Protein AF-A0A4Y9ZXP8-F1 (afdb_monomer_lite)

Structure (mmCIF, N/CA/C/O backbone):
data_AF-A0A4Y9ZXP8-F1
#
_entry.id   AF-A0A4Y9ZXP8-F1
#
loop_
_atom_site.group_PDB
_atom_site.id
_atom_site.type_symbol
_atom_site.label_atom_id
_atom_site.label_alt_id
_atom_site.label_comp_id
_atom_site.label_asym_id
_atom_site.label_entity_id
_atom_site.label_seq_id
_atom_site.pdbx_PDB_ins_code
_atom_site.Cartn_x
_atom_site.Cartn_y
_atom_site.Cartn_z
_atom_site.occupancy
_atom_site.B_iso_or_equiv
_atom_site.auth_seq_id
_atom_site.auth_comp_id
_atom_site.auth_asym_id
_atom_site.auth_atom_id
_atom_site.pdbx_PDB_model_num
ATOM 1 N N . MET A 1 1 ? -0.314 -7.440 9.741 1.00 92.50 1 MET A N 1
ATOM 2 C CA . MET A 1 1 ? -0.500 -7.256 8.290 1.00 92.50 1 MET A CA 1
ATOM 3 C C . MET A 1 1 ? -1.505 -8.254 7.715 1.00 92.50 1 MET A C 1
ATOM 5 O O . MET A 1 1 ? -2.492 -7.821 7.135 1.00 92.50 1 MET A O 1
ATOM 9 N N . ASP A 1 2 ? -1.336 -9.551 7.987 1.00 90.88 2 ASP A N 1
ATOM 10 C CA . ASP A 1 2 ? -2.090 -10.675 7.389 1.00 90.88 2 ASP A CA 1
ATOM 11 C C . ASP A 1 2 ? -3.625 -10.606 7.449 1.00 90.88 2 ASP A C 1
ATOM 13 O O . ASP A 1 2 ? -4.301 -11.181 6.600 1.00 90.88 2 ASP A O 1
ATOM 17 N N . ARG A 1 3 ? -4.195 -9.885 8.426 1.00 91.94 3 ARG A N 1
ATOM 18 C CA . ARG A 1 3 ? -5.646 -9.631 8.495 1.00 91.94 3 ARG A CA 1
ATOM 19 C C . ARG A 1 3 ? -6.153 -8.787 7.321 1.00 91.94 3 ARG A C 1
ATOM 21 O O . ARG A 1 3 ? -7.280 -8.977 6.880 1.00 91.94 3 ARG A O 1
ATOM 28 N N . PHE A 1 4 ? -5.357 -7.819 6.876 1.00 94.62 4 PHE A N 1
ATOM 29 C CA . PHE A 1 4 ? -5.769 -6.805 5.902 1.00 94.62 4 PHE A CA 1
ATOM 30 C C . PHE A 1 4 ? -5.306 -7.149 4.491 1.00 94.62 4 PHE A C 1
ATOM 32 O O . PHE A 1 4 ? -6.027 -6.900 3.531 1.00 94.62 4 PHE A O 1
ATOM 39 N N . LEU A 1 5 ? -4.118 -7.742 4.379 1.00 93.62 5 LEU A N 1
ATOM 40 C CA . LEU A 1 5 ? -3.539 -8.218 3.132 1.00 93.62 5 LEU A CA 1
ATOM 41 C C . LEU A 1 5 ? -2.952 -9.602 3.385 1.00 93.62 5 LEU A C 1
ATOM 43 O O . LEU A 1 5 ? -2.028 -9.745 4.182 1.00 93.62 5 LEU A O 1
ATOM 47 N N . ALA A 1 6 ? -3.508 -10.619 2.729 1.00 92.88 6 ALA A N 1
ATOM 48 C CA . ALA A 1 6 ? -3.003 -11.980 2.849 1.00 92.88 6 ALA A CA 1
ATOM 49 C C . ALA A 1 6 ? -1.580 -12.081 2.256 1.00 92.88 6 ALA A C 1
ATOM 51 O O . ALA A 1 6 ? -1.291 -11.383 1.284 1.00 92.88 6 ALA A O 1
ATOM 52 N N . PRO A 1 7 ? -0.705 -12.979 2.742 1.00 91.81 7 PRO A N 1
ATOM 53 C CA . PRO A 1 7 ? 0.666 -13.115 2.228 1.00 91.81 7 PRO A CA 1
ATOM 54 C C . PRO A 1 7 ? 0.759 -13.360 0.711 1.00 91.81 7 PRO A C 1
ATOM 56 O O . PRO A 1 7 ? 1.720 -12.970 0.055 1.00 91.81 7 PRO A O 1
ATOM 59 N N . GLN A 1 8 ? -0.260 -13.998 0.138 1.00 92.12 8 GLN A N 1
ATOM 60 C CA . GLN A 1 8 ? -0.386 -14.281 -1.290 1.00 92.12 8 GLN A CA 1
ATOM 61 C C . GLN A 1 8 ? -1.082 -13.172 -2.095 1.00 92.12 8 GLN A C 1
ATOM 63 O O . GLN A 1 8 ? -1.263 -13.330 -3.305 1.00 92.12 8 GLN A O 1
ATOM 68 N N . SER A 1 9 ? -1.510 -12.082 -1.450 1.00 94.69 9 SER A N 1
ATOM 69 C CA . SER A 1 9 ? -2.152 -10.961 -2.133 1.00 94.69 9 SER A CA 1
ATOM 70 C C . SER A 1 9 ? -1.175 -10.303 -3.119 1.00 94.69 9 SER A C 1
ATOM 72 O O . SER A 1 9 ? 0.048 -10.392 -2.945 1.00 94.69 9 SER A O 1
ATOM 74 N N . PRO A 1 10 ? -1.679 -9.651 -4.180 1.00 95.62 10 PRO A N 1
ATOM 75 C CA . PRO A 1 10 ? -0.817 -8.961 -5.134 1.00 95.62 10 PRO A CA 1
ATOM 76 C C . PRO A 1 10 ? 0.046 -7.881 -4.465 1.00 95.62 10 PRO A C 1
ATOM 78 O O . PRO A 1 10 ? 1.208 -7.734 -4.830 1.00 95.62 10 PRO A O 1
ATOM 81 N N . GLU A 1 11 ? -0.471 -7.183 -3.453 1.00 97.88 11 GLU A N 1
ATOM 82 C CA . GLU A 1 11 ? 0.253 -6.176 -2.670 1.00 97.88 11 GLU A CA 1
ATOM 83 C C . GLU A 1 11 ? 1.413 -6.788 -1.881 1.00 97.88 11 GLU A C 1
ATOM 85 O O . GLU A 1 11 ? 2.537 -6.295 -1.960 1.00 97.88 11 GLU A O 1
ATOM 90 N N . ALA A 1 12 ? 1.162 -7.886 -1.159 1.00 96.00 12 ALA A N 1
ATOM 91 C CA . ALA A 1 12 ? 2.187 -8.575 -0.379 1.00 96.00 12 ALA A CA 1
ATOM 92 C C . ALA A 1 12 ? 3.296 -9.135 -1.279 1.00 96.00 12 ALA A C 1
ATOM 94 O O . ALA A 1 12 ? 4.480 -8.921 -1.022 1.00 96.00 12 ALA A O 1
ATOM 95 N N . ARG A 1 13 ? 2.923 -9.759 -2.402 1.00 96.00 13 ARG A N 1
ATOM 96 C CA . ARG A 1 13 ? 3.886 -10.263 -3.391 1.00 96.00 13 ARG A CA 1
ATOM 97 C C . ARG A 1 13 ? 4.699 -9.143 -4.031 1.00 96.00 13 ARG A C 1
ATOM 99 O O . ARG A 1 13 ? 5.902 -9.302 -4.217 1.00 96.00 13 ARG A O 1
ATOM 106 N N . ALA A 1 14 ? 4.064 -8.020 -4.362 1.00 95.44 14 ALA A N 1
ATOM 107 C CA . ALA A 1 14 ? 4.751 -6.857 -4.910 1.00 95.44 14 ALA A CA 1
ATOM 108 C C . ALA A 1 14 ? 5.734 -6.253 -3.899 1.00 95.44 14 ALA A C 1
ATOM 110 O O . ALA A 1 14 ? 6.859 -5.916 -4.265 1.00 95.44 14 ALA A O 1
ATOM 111 N N . HIS A 1 15 ? 5.338 -6.165 -2.628 1.00 96.38 15 HIS A N 1
ATOM 112 C CA . HIS A 1 15 ? 6.211 -5.709 -1.555 1.00 96.38 15 HIS A CA 1
ATOM 113 C C . HIS A 1 15 ? 7.435 -6.612 -1.381 1.00 96.38 15 HIS A C 1
ATOM 115 O O . HIS A 1 15 ? 8.557 -6.104 -1.370 1.00 96.38 15 HIS A O 1
ATOM 121 N N . SER A 1 16 ? 7.244 -7.934 -1.307 1.00 93.81 16 SER A N 1
ATOM 122 C CA . SER A 1 16 ? 8.353 -8.896 -1.255 1.00 93.81 16 SER A CA 1
ATOM 123 C C . SER A 1 16 ? 9.262 -8.759 -2.471 1.00 93.81 16 SER A C 1
ATOM 125 O O . SER A 1 16 ? 10.465 -8.599 -2.311 1.00 93.81 16 SER A O 1
ATOM 127 N N . HIS A 1 17 ? 8.693 -8.700 -3.678 1.00 92.25 17 HIS A N 1
ATOM 128 C CA . HIS A 1 17 ? 9.463 -8.565 -4.913 1.00 92.25 17 HIS A CA 1
ATOM 129 C C . HIS A 1 17 ? 10.355 -7.314 -4.922 1.00 92.25 17 HIS A C 1
ATOM 131 O O . HIS A 1 17 ? 11.546 -7.421 -5.204 1.00 92.25 17 HIS A O 1
ATOM 137 N N . VAL A 1 18 ? 9.803 -6.142 -4.587 1.00 92.12 18 VAL A N 1
ATOM 138 C CA . VAL A 1 18 ? 10.560 -4.875 -4.550 1.00 92.12 18 VAL A CA 1
ATOM 139 C C . VAL A 1 18 ? 11.580 -4.857 -3.408 1.00 92.12 18 VAL A C 1
ATOM 141 O O . VAL A 1 18 ? 12.656 -4.288 -3.563 1.00 92.12 18 VAL A O 1
ATOM 144 N N . THR A 1 19 ? 11.267 -5.469 -2.265 1.00 90.94 19 THR A N 1
ATOM 145 C CA . THR A 1 19 ? 12.165 -5.491 -1.099 1.00 90.94 19 THR A CA 1
ATOM 146 C C . THR A 1 19 ? 13.345 -6.437 -1.310 1.00 90.94 19 THR A C 1
ATOM 148 O O . THR A 1 19 ? 14.479 -6.078 -1.007 1.00 90.94 19 THR A O 1
ATOM 151 N N . GLU A 1 20 ? 13.095 -7.629 -1.852 1.00 89.88 20 GLU A N 1
ATOM 152 C CA . GLU A 1 20 ? 14.116 -8.653 -2.097 1.00 89.88 20 GLU A CA 1
ATOM 153 C C . GLU A 1 20 ? 15.004 -8.302 -3.295 1.00 89.88 20 GLU A C 1
ATOM 155 O O . GLU A 1 20 ? 16.216 -8.497 -3.246 1.00 89.88 20 GLU A O 1
ATOM 160 N N . ASN A 1 21 ? 14.425 -7.721 -4.350 1.00 86.38 21 ASN A N 1
ATOM 161 C CA . ASN A 1 21 ? 15.131 -7.382 -5.590 1.00 86.38 21 ASN A CA 1
ATOM 162 C C . ASN A 1 21 ? 15.417 -5.881 -5.679 1.00 86.38 21 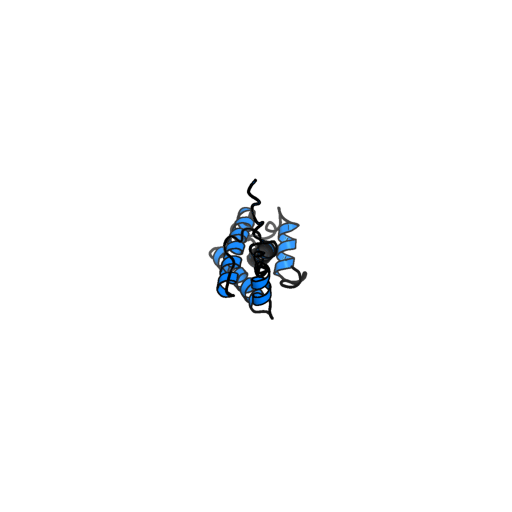ASN A C 1
ATOM 164 O O . ASN A 1 21 ? 15.373 -5.291 -6.753 1.00 86.38 21 ASN A O 1
ATOM 168 N N . PHE A 1 22 ? 15.700 -5.246 -4.543 1.00 77.31 22 PHE A N 1
ATOM 169 C CA . PHE A 1 22 ? 15.760 -3.791 -4.391 1.00 77.31 22 PHE A CA 1
ATOM 170 C C . PHE A 1 22 ? 16.544 -3.036 -5.478 1.00 77.31 22 PHE A C 1
ATOM 172 O O . PHE A 1 22 ? 16.161 -1.928 -5.847 1.00 77.31 22 PHE A O 1
ATOM 179 N N . TYR A 1 23 ? 17.625 -3.625 -5.995 1.00 77.94 23 TYR A N 1
ATOM 180 C CA . TYR A 1 23 ? 18.467 -3.009 -7.023 1.00 77.94 23 TYR A CA 1
ATOM 181 C C . TYR A 1 23 ? 18.026 -3.303 -8.462 1.00 77.94 23 TYR A C 1
ATOM 183 O O . TYR A 1 23 ? 18.288 -2.479 -9.338 1.00 77.94 23 TYR A O 1
ATOM 191 N N . ASP A 1 24 ? 17.363 -4.436 -8.704 1.00 82.06 24 ASP A N 1
ATOM 192 C CA . ASP A 1 24 ? 17.148 -4.967 -10.056 1.00 82.06 24 ASP A CA 1
ATOM 193 C C . ASP A 1 24 ? 15.678 -5.309 -10.370 1.00 82.06 24 ASP A C 1
ATOM 195 O O . ASP A 1 24 ? 15.376 -5.830 -11.442 1.00 82.06 24 ASP A O 1
ATOM 199 N N . TRP A 1 25 ? 14.741 -4.969 -9.476 1.00 81.69 25 TRP A N 1
ATOM 200 C CA . TRP A 1 25 ? 13.311 -5.280 -9.608 1.00 81.69 25 TRP A CA 1
ATOM 201 C C . TRP A 1 25 ? 12.656 -4.708 -10.876 1.00 81.69 25 TRP A C 1
ATOM 203 O O . TRP A 1 25 ? 11.575 -5.161 -11.257 1.00 81.69 25 TRP A O 1
ATOM 213 N N . ASP A 1 26 ? 13.265 -3.708 -11.516 1.00 81.19 26 ASP A N 1
ATOM 214 C CA . ASP A 1 26 ? 12.755 -3.040 -12.713 1.00 81.19 26 ASP A CA 1
ATOM 215 C C . ASP A 1 26 ? 13.663 -3.172 -13.947 1.00 81.19 26 ASP A C 1
ATOM 217 O O . ASP A 1 26 ? 13.366 -2.551 -14.966 1.00 81.19 26 ASP A O 1
ATOM 221 N N . VAL A 1 27 ? 14.745 -3.962 -13.885 1.00 76.31 27 VAL A N 1
ATOM 222 C CA . VAL A 1 27 ? 15.811 -3.976 -14.911 1.00 76.31 27 VAL A CA 1
ATOM 223 C C . VAL A 1 27 ? 15.454 -4.812 -16.145 1.00 76.31 27 VAL A C 1
ATOM 225 O O . VAL A 1 27 ? 15.912 -4.509 -17.245 1.00 76.31 27 VAL A O 1
ATOM 228 N N . GLU A 1 28 ? 14.613 -5.838 -16.002 1.00 74.12 28 GLU A N 1
ATOM 229 C CA . GLU A 1 28 ? 14.284 -6.754 -17.107 1.00 74.12 28 GLU A CA 1
ATOM 230 C C . GLU A 1 28 ? 13.344 -6.146 -18.160 1.00 74.12 28 GLU A C 1
ATOM 232 O O . GLU A 1 28 ? 13.321 -6.586 -19.311 1.00 74.12 28 GLU A O 1
ATOM 237 N N . ALA A 1 29 ? 12.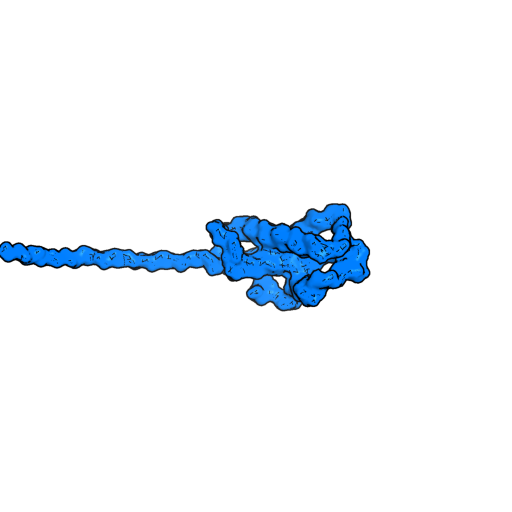559 -5.133 -17.788 1.00 76.75 29 ALA A N 1
ATOM 238 C CA . ALA A 1 29 ? 11.558 -4.523 -18.655 1.00 76.75 29 ALA A CA 1
ATOM 239 C C . ALA A 1 29 ? 11.973 -3.114 -19.093 1.00 76.75 29 ALA A C 1
ATOM 241 O O . ALA A 1 29 ? 12.555 -2.354 -18.329 1.00 76.75 29 ALA A O 1
ATOM 242 N N . ALA A 1 30 ? 11.586 -2.714 -20.309 1.00 80.00 30 ALA A N 1
ATOM 243 C CA . ALA A 1 30 ? 11.832 -1.356 -20.815 1.00 80.00 30 ALA A CA 1
ATOM 244 C C . ALA A 1 30 ? 11.134 -0.255 -19.988 1.00 80.00 30 ALA A C 1
ATOM 246 O O . ALA A 1 30 ? 11.525 0.909 -20.047 1.00 80.00 30 ALA A O 1
ATOM 247 N N . TYR A 1 31 ? 10.089 -0.619 -19.238 1.00 81.25 31 TYR A N 1
ATOM 248 C CA . TYR A 1 31 ? 9.363 0.265 -18.333 1.00 81.25 31 TYR A CA 1
ATOM 249 C C . TYR A 1 31 ? 9.057 -0.472 -17.026 1.00 81.25 31 TYR A C 1
ATOM 251 O O . TYR A 1 31 ? 8.703 -1.654 -17.083 1.00 81.25 31 TYR A O 1
ATOM 259 N N . PRO A 1 32 ? 9.102 0.211 -15.868 1.00 85.19 32 PRO A N 1
ATOM 260 C CA . PRO A 1 32 ? 8.730 -0.391 -14.595 1.00 85.19 32 PRO A CA 1
ATOM 261 C C . PRO A 1 32 ? 7.271 -0.852 -14.608 1.00 85.19 32 PRO A C 1
ATOM 263 O O . PRO A 1 32 ? 6.393 -0.174 -15.152 1.00 85.19 32 PRO A O 1
ATOM 266 N N . ASN A 1 33 ? 6.993 -1.991 -13.977 1.00 91.56 33 ASN A N 1
ATOM 267 C CA . ASN A 1 33 ? 5.629 -2.493 -13.871 1.00 91.56 33 ASN A CA 1
ATOM 268 C C . ASN A 1 33 ? 4.830 -1.664 -12.851 1.00 91.56 33 ASN A C 1
ATOM 270 O O . ASN A 1 33 ? 5.011 -1.780 -11.639 1.00 91.56 33 ASN A O 1
ATOM 274 N N . GLU A 1 34 ? 3.910 -0.848 -13.362 1.00 94.88 34 GLU A N 1
ATOM 275 C CA . GLU A 1 34 ? 3.060 0.056 -12.581 1.00 94.88 34 GLU A CA 1
ATOM 276 C C . GLU A 1 34 ? 2.235 -0.674 -11.505 1.00 94.88 34 GLU A C 1
ATOM 278 O O . GLU A 1 34 ? 2.045 -0.135 -10.415 1.00 94.88 34 GLU A O 1
ATOM 283 N N . ALA A 1 35 ? 1.799 -1.912 -11.763 1.00 95.19 35 ALA A N 1
ATOM 284 C CA . ALA A 1 35 ? 1.043 -2.706 -10.793 1.00 95.19 35 ALA A CA 1
ATOM 285 C C . ALA A 1 35 ? 1.914 -3.178 -9.618 1.00 95.19 35 ALA A C 1
ATOM 287 O O . ALA A 1 35 ? 1.436 -3.229 -8.486 1.00 95.19 35 ALA A O 1
ATOM 288 N N . ILE A 1 36 ? 3.199 -3.469 -9.863 1.00 94.88 36 ILE A N 1
ATOM 289 C CA . ILE A 1 36 ? 4.156 -3.818 -8.801 1.00 94.88 36 ILE A CA 1
ATOM 290 C C . ILE A 1 36 ? 4.403 -2.599 -7.908 1.00 94.88 36 ILE A C 1
ATOM 292 O O . ILE A 1 36 ? 4.346 -2.711 -6.685 1.00 94.88 36 ILE A O 1
ATOM 296 N N . ILE A 1 37 ? 4.615 -1.421 -8.504 1.00 96.06 37 ILE A N 1
ATOM 297 C CA . ILE A 1 37 ? 4.806 -0.181 -7.738 1.00 96.06 37 ILE A CA 1
ATOM 298 C C . ILE A 1 37 ? 3.566 0.111 -6.891 1.00 96.06 37 ILE A C 1
ATOM 300 O O . ILE A 1 37 ? 3.690 0.359 -5.693 1.00 96.06 37 ILE A O 1
ATOM 304 N N . ALA A 1 38 ? 2.377 0.054 -7.500 1.00 97.69 38 ALA A N 1
ATOM 305 C CA . ALA A 1 38 ? 1.121 0.313 -6.809 1.00 97.69 38 ALA A CA 1
ATOM 306 C C . ALA A 1 38 ? 0.907 -0.662 -5.645 1.00 97.69 38 ALA A C 1
ATOM 308 O O . ALA A 1 38 ? 0.684 -0.216 -4.524 1.00 97.69 38 ALA A O 1
ATOM 309 N N . GLY A 1 39 ? 1.052 -1.970 -5.882 1.00 97.44 39 GLY A N 1
ATOM 310 C CA . GLY A 1 39 ? 0.867 -2.988 -4.848 1.00 97.44 39 GLY A CA 1
ATOM 311 C C . GLY A 1 39 ? 1.857 -2.851 -3.690 1.00 97.44 39 GLY A C 1
ATOM 312 O O . GLY A 1 39 ? 1.455 -2.895 -2.528 1.00 97.44 39 GLY A O 1
ATOM 313 N N . CYS A 1 40 ? 3.138 -2.611 -3.991 1.00 97.19 40 CYS A N 1
ATOM 314 C CA . CYS A 1 40 ? 4.159 -2.376 -2.970 1.00 97.19 40 CYS A CA 1
ATOM 315 C C . CYS A 1 40 ? 3.845 -1.116 -2.145 1.00 97.19 40 CYS A C 1
ATOM 317 O O . CYS A 1 40 ? 3.911 -1.142 -0.916 1.00 97.19 40 CYS A O 1
ATOM 319 N N . ALA A 1 41 ? 3.425 -0.029 -2.797 1.00 97.94 41 ALA A N 1
ATOM 320 C CA . ALA A 1 41 ? 3.055 1.203 -2.112 1.00 97.94 41 ALA A CA 1
ATOM 321 C C . ALA A 1 41 ? 1.800 1.056 -1.238 1.00 97.94 41 ALA A C 1
ATOM 323 O O . ALA A 1 41 ? 1.776 1.584 -0.126 1.00 97.94 41 ALA A O 1
ATOM 324 N N . SER A 1 42 ? 0.774 0.330 -1.698 1.00 97.88 42 SER A N 1
ATOM 325 C CA . SER A 1 42 ? -0.421 0.028 -0.896 1.00 97.88 42 SER A CA 1
ATOM 326 C C . SER A 1 42 ? -0.062 -0.778 0.351 1.00 97.88 42 SER A C 1
ATOM 328 O O . SER A 1 42 ? -0.518 -0.447 1.448 1.00 97.88 42 SER A O 1
ATOM 330 N N . TYR A 1 43 ? 0.806 -1.786 0.199 1.00 98.25 43 TYR A N 1
ATOM 331 C CA . TYR A 1 43 ? 1.322 -2.571 1.317 1.00 98.25 43 TYR A CA 1
ATOM 332 C C . TYR A 1 43 ? 2.062 -1.682 2.324 1.00 98.25 43 TYR A C 1
ATOM 334 O O . TYR A 1 43 ? 1.723 -1.689 3.505 1.00 98.25 43 TYR A O 1
ATOM 342 N N . GLN A 1 44 ? 3.025 -0.871 1.868 1.00 97.50 44 GLN A N 1
ATOM 343 C CA . GLN A 1 44 ? 3.804 0.015 2.742 1.00 97.50 44 GLN A CA 1
ATOM 344 C C . GLN A 1 44 ? 2.932 1.060 3.443 1.00 97.50 44 GLN A C 1
ATOM 346 O O . GLN A 1 44 ? 3.170 1.379 4.604 1.00 97.50 44 GLN A O 1
ATOM 351 N N . ALA A 1 45 ? 1.905 1.586 2.772 1.00 97.50 45 ALA A N 1
ATOM 352 C CA . ALA A 1 45 ? 0.979 2.540 3.372 1.00 97.50 45 ALA A CA 1
ATOM 353 C C . ALA A 1 45 ? 0.184 1.923 4.529 1.00 97.50 45 ALA A C 1
ATOM 355 O O . ALA A 1 45 ? 0.065 2.534 5.594 1.00 97.50 45 ALA A O 1
ATOM 356 N N . LEU A 1 46 ? -0.342 0.712 4.324 1.00 97.31 46 LEU A N 1
ATOM 357 C CA . LEU A 1 46 ? -1.043 -0.042 5.361 1.00 97.31 46 LEU A CA 1
ATOM 358 C C . LEU A 1 46 ? -0.097 -0.427 6.495 1.00 97.31 46 LEU A C 1
ATOM 360 O O . LEU A 1 46 ? -0.431 -0.177 7.647 1.00 97.31 46 LEU A O 1
ATOM 364 N N . ASP A 1 47 ? 1.085 -0.958 6.193 1.00 97.00 47 ASP A N 1
ATOM 365 C CA . ASP A 1 47 ? 2.079 -1.327 7.202 1.00 97.00 47 ASP A CA 1
ATOM 366 C C . ASP A 1 47 ? 2.509 -0.119 8.052 1.00 97.00 47 ASP A C 1
ATOM 368 O O . ASP A 1 47 ? 2.471 -0.174 9.282 1.00 97.00 47 ASP A O 1
ATOM 372 N N . ARG A 1 48 ? 2.792 1.030 7.422 1.00 95.50 48 ARG A N 1
ATOM 373 C CA . ARG A 1 48 ? 3.102 2.290 8.121 1.00 95.50 48 ARG A CA 1
ATOM 374 C C . ARG A 1 48 ? 1.965 2.713 9.047 1.00 95.50 48 ARG A C 1
ATOM 376 O O . ARG A 1 48 ? 2.214 3.088 10.192 1.00 95.50 48 ARG A O 1
ATOM 383 N N . TYR A 1 49 ? 0.718 2.627 8.577 1.00 95.75 49 TYR A N 1
ATOM 384 C CA . TYR A 1 49 ? -0.441 2.928 9.411 1.00 95.75 49 TYR A CA 1
ATOM 385 C C . TYR A 1 49 ? -0.576 1.937 10.567 1.00 95.75 49 TYR A C 1
ATOM 387 O O . TYR A 1 49 ? -0.790 2.371 11.689 1.00 95.75 49 TYR A O 1
ATOM 395 N N . LEU A 1 50 ? -0.420 0.631 10.343 1.00 95.19 50 LEU A N 1
ATOM 396 C CA . LEU A 1 50 ? -0.525 -0.387 11.395 1.00 95.19 50 LEU A CA 1
ATOM 397 C C . LEU A 1 50 ? 0.514 -0.197 12.502 1.00 95.19 50 LEU A C 1
ATOM 399 O O . LEU A 1 50 ? 0.189 -0.372 13.673 1.00 95.19 50 LEU A O 1
ATOM 403 N N . ASN A 1 51 ? 1.726 0.219 12.138 1.00 94.19 51 ASN A N 1
ATOM 404 C CA . ASN A 1 51 ? 2.801 0.512 13.083 1.00 94.19 51 ASN A CA 1
ATOM 405 C C . ASN A 1 51 ? 2.654 1.877 13.784 1.00 94.19 51 ASN A C 1
ATOM 407 O O . ASN 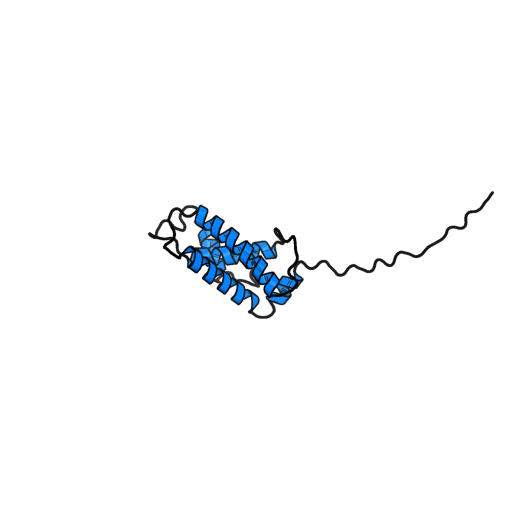A 1 51 ? 3.502 2.245 14.593 1.00 94.19 51 ASN A O 1
ATOM 411 N N . GLY A 1 52 ? 1.602 2.647 13.483 1.00 90.81 52 GLY A N 1
ATOM 412 C CA . GLY A 1 52 ? 1.361 3.953 14.101 1.00 90.81 52 GLY A CA 1
ATOM 413 C C . GLY A 1 52 ? 2.344 5.042 13.663 1.00 90.81 52 GLY A C 1
ATOM 414 O O . GLY A 1 52 ? 2.438 6.085 14.309 1.00 90.81 52 GLY A O 1
ATOM 415 N N . ALA A 1 53 ? 3.083 4.825 12.573 1.00 87.75 53 ALA A N 1
ATOM 416 C CA . ALA A 1 53 ? 4.093 5.765 12.115 1.00 87.75 53 ALA A CA 1
ATOM 417 C C . ALA A 1 53 ? 3.444 7.035 11.540 1.00 87.75 53 ALA A C 1
ATOM 419 O O . ALA A 1 53 ? 2.525 6.977 10.717 1.00 87.75 53 ALA A O 1
ATOM 420 N N . ASP A 1 54 ? 3.939 8.191 11.989 1.00 81.06 54 ASP A N 1
ATOM 421 C CA . ASP A 1 54 ? 3.581 9.534 11.505 1.00 81.06 54 ASP A CA 1
ATOM 422 C C . ASP A 1 54 ? 2.100 9.933 11.670 1.00 81.06 54 ASP A C 1
ATOM 424 O O . ASP A 1 54 ? 1.604 10.855 11.010 1.00 81.06 54 ASP A O 1
ATOM 428 N N . ILE A 1 55 ? 1.375 9.273 12.580 1.00 84.44 55 ILE A N 1
ATOM 429 C CA . ILE A 1 55 ? -0.024 9.601 12.877 1.00 84.44 55 ILE A CA 1
ATOM 430 C C . ILE A 1 55 ? -0.082 10.762 13.874 1.00 84.44 55 ILE A C 1
ATOM 432 O O . ILE A 1 55 ? -0.187 10.579 15.082 1.00 84.44 55 ILE A O 1
ATOM 436 N N . MET A 1 56 ? -0.045 11.987 13.349 1.00 78.50 56 MET A N 1
ATOM 437 C CA . MET A 1 56 ? -0.225 13.202 14.161 1.00 78.50 56 MET A CA 1
ATOM 438 C C . MET A 1 56 ? -1.703 13.513 14.430 1.00 78.50 56 MET A C 1
ATOM 440 O O . MET A 1 56 ? -2.051 14.075 15.464 1.00 78.50 56 MET A O 1
ATOM 444 N N . ILE A 1 57 ? -2.583 13.167 13.483 1.00 81.19 57 ILE A N 1
ATOM 445 C CA . ILE A 1 57 ? -4.030 13.375 13.589 1.00 81.19 57 ILE A CA 1
ATOM 446 C C . ILE A 1 57 ? -4.727 12.060 13.284 1.00 81.19 57 ILE A C 1
ATOM 448 O O . ILE A 1 57 ? -4.597 11.495 12.197 1.00 81.19 57 ILE A O 1
ATOM 452 N N . MET A 1 58 ? -5.503 11.610 14.259 1.00 87.31 58 MET A N 1
ATOM 453 C CA . MET A 1 58 ? -6.248 10.368 14.192 1.00 87.31 58 MET A CA 1
ATOM 454 C C . MET A 1 58 ? -7.445 10.487 13.245 1.00 87.31 58 MET A C 1
ATOM 456 O O . MET A 1 58 ? -8.300 11.355 13.461 1.00 87.31 58 MET A O 1
ATOM 460 N N . PRO A 1 59 ? -7.563 9.620 12.221 1.00 92.44 59 PRO A N 1
ATOM 461 C CA . PRO A 1 59 ? -8.749 9.608 11.384 1.00 92.44 59 PRO A CA 1
ATOM 462 C C . PRO A 1 59 ? -9.973 9.213 12.222 1.00 92.44 59 PRO A C 1
ATOM 464 O O . PRO A 1 59 ? -9.945 8.237 12.964 1.00 92.44 59 PRO A O 1
ATOM 467 N N . GLN A 1 60 ? -11.057 9.981 12.096 1.00 91.12 60 GLN A N 1
ATOM 468 C CA . GLN A 1 60 ? -12.319 9.743 12.819 1.00 91.12 60 GLN A CA 1
ATOM 469 C C . GLN A 1 60 ? -13.393 9.084 11.942 1.00 91.12 60 GLN A C 1
ATOM 471 O O . GLN A 1 60 ? -14.474 8.746 12.415 1.00 91.12 60 GLN A O 1
ATOM 476 N N . SER A 1 61 ? -13.114 8.914 10.650 1.00 95.38 61 SER A N 1
ATOM 477 C CA . SER A 1 61 ? -14.044 8.356 9.670 1.00 95.38 61 SER A CA 1
ATOM 478 C C . SER A 1 61 ? -13.301 7.524 8.632 1.00 95.38 61 SER A C 1
ATOM 480 O O . SER A 1 61 ? -12.107 7.730 8.406 1.00 95.38 61 SER A O 1
ATOM 482 N N . ARG A 1 62 ? -14.020 6.633 7.937 1.00 95.88 62 ARG A N 1
ATOM 483 C CA . ARG A 1 62 ? -13.472 5.837 6.825 1.00 95.88 62 ARG A CA 1
ATOM 484 C C . ARG A 1 62 ? -12.819 6.721 5.762 1.00 95.88 62 ARG A C 1
ATOM 486 O O . ARG A 1 62 ? -11.724 6.416 5.309 1.00 95.88 62 ARG A O 1
ATOM 493 N N . LYS A 1 63 ? -13.451 7.844 5.404 1.00 96.31 63 LYS A N 1
ATOM 494 C CA . LYS A 1 63 ? -12.898 8.812 4.439 1.00 96.31 63 LYS A CA 1
ATOM 495 C C . LYS A 1 63 ? -11.611 9.466 4.953 1.00 96.31 63 LYS A C 1
ATOM 497 O O . LYS A 1 63 ? -10.675 9.664 4.186 1.00 96.31 63 LYS A O 1
ATOM 502 N N . GLY A 1 64 ? -11.552 9.790 6.246 1.00 95.19 64 GLY A N 1
ATOM 503 C CA . GLY A 1 64 ? -10.333 10.304 6.872 1.00 95.19 64 GLY A CA 1
ATOM 504 C C . GLY A 1 64 ? -9.203 9.275 6.853 1.00 95.19 64 GLY A C 1
ATOM 505 O O . GLY A 1 64 ? -8.080 9.608 6.490 1.00 95.19 64 GLY A O 1
ATOM 506 N N . LEU A 1 65 ? -9.517 8.020 7.180 1.00 96.12 65 LEU A N 1
ATOM 507 C CA . LEU A 1 65 ? -8.567 6.909 7.149 1.00 96.12 65 LEU A CA 1
ATOM 508 C C . LEU A 1 65 ? -8.021 6.682 5.738 1.00 96.12 65 LEU A C 1
ATOM 510 O O . LEU A 1 65 ? -6.811 6.625 5.543 1.00 96.12 65 LEU A O 1
ATOM 514 N N . GLU A 1 66 ? -8.906 6.633 4.746 1.00 97.31 66 GLU A N 1
ATOM 515 C CA . GLU A 1 66 ? -8.521 6.541 3.342 1.00 97.31 66 GLU A CA 1
ATOM 516 C C . GLU A 1 66 ? -7.593 7.691 2.939 1.00 97.31 66 GLU A C 1
ATOM 518 O O . GLU A 1 66 ? -6.562 7.453 2.321 1.00 97.31 66 GLU A O 1
ATOM 523 N N . SER A 1 67 ? -7.904 8.932 3.326 1.00 95.81 67 SER A N 1
ATOM 524 C CA . SER A 1 67 ? -7.049 10.084 3.023 1.00 95.81 67 SER A CA 1
ATOM 525 C C . SER A 1 67 ? -5.642 9.954 3.617 1.00 95.81 67 SER A C 1
ATOM 527 O O . SER A 1 67 ? -4.678 10.377 2.978 1.00 95.81 67 SER A O 1
ATOM 529 N N . VAL A 1 68 ? -5.510 9.386 4.820 1.00 95.69 68 VAL A N 1
ATOM 530 C CA . VAL A 1 68 ? -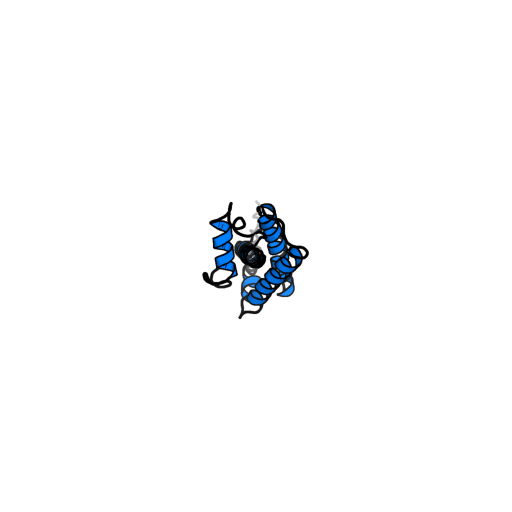4.206 9.130 5.454 1.00 95.69 68 VAL A CA 1
ATOM 531 C C . VAL A 1 68 ? -3.438 8.059 4.682 1.00 95.69 68 VAL A C 1
ATOM 533 O O . VAL A 1 68 ? -2.288 8.290 4.308 1.00 95.69 68 VAL A O 1
ATOM 536 N N . LEU A 1 69 ? -4.084 6.930 4.381 1.00 97.00 69 LEU A N 1
ATOM 537 C CA . LEU A 1 69 ? -3.472 5.830 3.632 1.00 97.00 69 LEU A CA 1
ATOM 538 C C . LEU A 1 69 ? -3.044 6.268 2.227 1.00 97.00 69 LEU A C 1
ATOM 540 O O . LEU A 1 69 ? -1.947 5.933 1.793 1.00 97.00 69 LEU A O 1
ATOM 544 N N . ARG A 1 70 ? -3.851 7.089 1.542 1.00 97.12 70 ARG A N 1
ATOM 545 C CA . ARG A 1 70 ? -3.492 7.667 0.238 1.00 97.12 70 ARG A CA 1
ATOM 546 C C . ARG A 1 70 ? -2.221 8.502 0.321 1.00 97.12 70 ARG A C 1
ATOM 548 O O . ARG A 1 70 ? -1.313 8.290 -0.475 1.00 97.12 70 ARG A O 1
ATOM 555 N N . ARG A 1 71 ? -2.111 9.390 1.314 1.00 95.75 71 ARG A N 1
ATOM 556 C CA . ARG A 1 71 ? -0.899 10.197 1.518 1.00 95.75 71 ARG A CA 1
ATOM 557 C C . ARG A 1 71 ? 0.331 9.316 1.738 1.00 95.75 71 ARG A C 1
ATOM 559 O O . ARG A 1 71 ? 1.335 9.509 1.064 1.00 95.75 71 ARG A O 1
ATOM 566 N N . TYR A 1 72 ? 0.232 8.318 2.616 1.00 97.06 72 TYR A N 1
ATOM 567 C CA . TYR A 1 72 ? 1.332 7.375 2.849 1.00 97.06 72 TYR A CA 1
ATOM 568 C C . TYR A 1 72 ? 1.702 6.597 1.592 1.00 97.06 72 TYR A C 1
ATOM 570 O O . TYR A 1 72 ? 2.880 6.365 1.333 1.00 97.06 72 TYR A O 1
ATOM 578 N N . SER A 1 73 ? 0.707 6.236 0.788 1.00 97.56 73 SER A N 1
ATOM 579 C CA . SER A 1 73 ? 0.952 5.528 -0.455 1.00 97.56 73 SER A CA 1
ATOM 580 C C . SER A 1 73 ? 1.650 6.386 -1.502 1.00 97.56 73 SER A C 1
ATOM 582 O O . SER A 1 73 ? 2.509 5.882 -2.211 1.00 97.56 73 SER A O 1
ATOM 584 N N . TYR A 1 74 ? 1.350 7.683 -1.578 1.00 97.88 74 TYR A N 1
ATOM 585 C CA . TYR A 1 74 ? 2.028 8.589 -2.500 1.00 97.88 74 TYR A CA 1
ATOM 586 C C . TYR A 1 74 ? 3.495 8.782 -2.109 1.00 97.88 74 TYR A C 1
ATOM 588 O O . TYR A 1 74 ? 4.362 8.756 -2.981 1.00 97.88 74 TYR A O 1
ATOM 596 N N . ASP A 1 75 ? 3.794 8.895 -0.811 1.00 96.94 75 ASP A N 1
ATOM 597 C CA . ASP A 1 75 ? 5.178 8.908 -0.319 1.00 96.94 75 ASP A CA 1
ATOM 598 C C . ASP A 1 75 ? 5.913 7.622 -0.731 1.00 96.94 75 ASP A C 1
ATOM 600 O O . ASP A 1 75 ? 7.025 7.671 -1.259 1.00 96.94 75 ASP A O 1
ATOM 604 N N . ALA A 1 76 ? 5.275 6.463 -0.537 1.00 96.88 76 ALA A N 1
ATOM 605 C CA . ALA A 1 76 ? 5.834 5.171 -0.924 1.00 96.88 76 ALA A CA 1
ATOM 606 C C . ALA A 1 76 ? 6.058 5.068 -2.443 1.00 96.88 76 ALA A C 1
ATOM 608 O O . ALA A 1 76 ? 7.130 4.645 -2.873 1.00 96.88 76 ALA A O 1
ATOM 609 N N . ILE A 1 77 ? 5.103 5.524 -3.262 1.00 97.31 77 ILE A N 1
ATOM 610 C CA . ILE A 1 77 ? 5.229 5.579 -4.726 1.00 97.31 77 ILE A CA 1
ATOM 611 C C . ILE A 1 77 ? 6.453 6.406 -5.123 1.00 97.31 77 ILE A C 1
ATOM 613 O O . ILE A 1 77 ? 7.275 5.931 -5.907 1.00 97.31 77 ILE A O 1
ATOM 617 N N . HIS A 1 78 ? 6.613 7.610 -4.567 1.00 96.50 78 HIS A N 1
ATOM 618 C CA . HIS A 1 78 ? 7.778 8.447 -4.855 1.00 96.50 78 HIS A CA 1
ATOM 619 C C . HIS A 1 78 ? 9.083 7.760 -4.453 1.00 96.50 78 HIS A C 1
ATOM 621 O O . HIS A 1 78 ? 10.035 7.768 -5.229 1.00 96.50 78 HIS A O 1
ATOM 627 N N . ASN A 1 79 ? 9.115 7.112 -3.287 1.00 94.00 79 ASN A N 1
ATOM 628 C CA . ASN A 1 79 ? 10.296 6.395 -2.814 1.00 94.00 79 ASN A CA 1
ATOM 629 C C . ASN A 1 79 ? 10.669 5.209 -3.711 1.00 94.00 79 ASN A C 1
ATOM 631 O O . ASN A 1 79 ? 11.855 4.960 -3.913 1.00 94.00 79 ASN A O 1
ATOM 635 N N . ILE A 1 80 ? 9.686 4.476 -4.240 1.00 94.38 80 ILE A N 1
ATOM 636 C CA . ILE A 1 80 ? 9.916 3.349 -5.154 1.00 94.38 80 ILE A CA 1
ATOM 637 C C . ILE A 1 80 ? 10.382 3.864 -6.520 1.00 94.38 80 ILE A C 1
ATOM 639 O O . ILE A 1 80 ? 11.390 3.389 -7.038 1.00 94.38 80 ILE A O 1
ATOM 643 N N . ILE A 1 81 ? 9.706 4.872 -7.083 1.00 92.94 81 ILE A N 1
ATOM 644 C CA . ILE A 1 81 ? 10.072 5.464 -8.381 1.00 92.94 81 ILE A CA 1
ATOM 645 C C . ILE A 1 81 ? 11.469 6.081 -8.329 1.00 92.94 81 ILE A C 1
ATOM 647 O O . ILE A 1 81 ? 12.244 5.889 -9.257 1.00 92.94 81 ILE A O 1
ATOM 651 N N . ALA A 1 82 ? 11.822 6.781 -7.248 1.00 91.06 82 ALA A N 1
ATOM 652 C CA . ALA A 1 82 ? 13.144 7.389 -7.090 1.00 91.06 82 ALA A CA 1
ATOM 653 C C . ALA A 1 82 ? 14.290 6.362 -7.116 1.00 91.06 82 ALA A C 1
ATOM 655 O O . ALA A 1 82 ? 15.438 6.725 -7.361 1.00 91.06 82 ALA A O 1
ATOM 656 N N . LYS A 1 83 ? 13.981 5.089 -6.849 1.00 87.75 83 LYS A N 1
ATOM 657 C CA . LYS A 1 83 ? 14.925 3.966 -6.883 1.00 87.75 83 LYS A CA 1
ATOM 658 C C . LYS A 1 83 ? 14.878 3.190 -8.199 1.00 87.75 83 LYS A C 1
ATOM 660 O O . LYS A 1 83 ? 15.744 2.356 -8.434 1.00 87.75 83 LYS A O 1
ATOM 665 N N . SER A 1 84 ? 13.876 3.451 -9.034 1.00 87.25 84 SER A N 1
ATOM 666 C CA . SER A 1 84 ? 13.726 2.850 -10.352 1.00 87.25 84 SER A CA 1
ATOM 667 C C . SER A 1 84 ? 14.803 3.391 -11.291 1.00 87.25 84 SER A C 1
ATOM 669 O O . SER A 1 84 ? 15.069 4.594 -11.330 1.00 87.25 84 SER A O 1
ATOM 671 N N . ARG A 1 85 ? 15.426 2.504 -12.062 1.00 85.38 85 ARG A N 1
ATOM 672 C CA . ARG A 1 85 ? 16.391 2.863 -13.109 1.00 85.38 85 ARG A CA 1
ATOM 673 C C . ARG A 1 85 ? 15.698 3.249 -14.409 1.00 85.38 85 ARG A C 1
ATOM 675 O O . ARG A 1 85 ? 16.256 4.012 -15.197 1.00 85.38 85 ARG A O 1
ATOM 682 N N . ASN A 1 86 ? 14.486 2.744 -14.621 1.00 87.00 86 ASN A N 1
ATOM 683 C CA . ASN A 1 86 ? 13.702 3.019 -15.812 1.00 87.00 86 ASN A CA 1
ATOM 684 C C . ASN A 1 86 ? 12.688 4.146 -15.586 1.00 87.00 86 ASN A C 1
ATOM 686 O O . ASN A 1 86 ? 12.097 4.306 -14.521 1.00 87.00 86 ASN A O 1
ATOM 690 N N . SER A 1 87 ? 12.460 4.946 -16.628 1.00 89.25 87 SER A N 1
ATOM 691 C CA . SER A 1 87 ? 11.454 6.008 -16.584 1.00 89.25 87 SER A CA 1
ATOM 692 C C . SER A 1 87 ? 10.046 5.436 -16.719 1.00 89.25 87 SER A C 1
ATOM 694 O O . SER A 1 87 ? 9.809 4.492 -17.472 1.00 89.25 87 SER A O 1
ATOM 696 N N . LEU A 1 88 ? 9.078 6.053 -16.041 1.00 91.44 88 LEU A N 1
ATOM 697 C CA . LEU A 1 88 ? 7.673 5.716 -16.240 1.00 91.44 88 LEU A CA 1
ATOM 698 C C . LEU A 1 88 ? 7.192 6.130 -17.632 1.00 91.44 88 LEU A C 1
ATOM 700 O O . LEU A 1 88 ? 7.618 7.135 -18.205 1.00 91.44 88 LEU A O 1
ATOM 704 N N . ARG A 1 89 ? 6.213 5.384 -18.146 1.00 92.94 89 ARG A N 1
ATOM 705 C CA . ARG A 1 89 ? 5.460 5.793 -19.333 1.00 92.94 89 ARG A CA 1
ATOM 706 C C . ARG A 1 89 ? 4.662 7.060 -19.035 1.00 92.94 89 ARG A C 1
ATOM 708 O O . ARG A 1 89 ? 4.267 7.308 -17.895 1.00 92.94 89 ARG A O 1
ATOM 715 N N . SER A 1 90 ? 4.322 7.814 -20.080 1.00 94.06 90 SER A N 1
ATOM 716 C CA . SER A 1 90 ? 3.387 8.935 -19.944 1.00 94.06 90 SER A CA 1
ATOM 717 C C . SER A 1 90 ? 2.078 8.482 -19.274 1.00 94.06 90 SER A C 1
ATOM 719 O O . SER A 1 90 ? 1.525 7.414 -19.579 1.00 94.06 90 SER A O 1
ATOM 721 N N . GLY A 1 91 ? 1.630 9.256 -18.283 1.00 95.56 91 GLY A N 1
ATOM 722 C CA . GLY A 1 91 ? 0.486 8.932 -17.424 1.00 95.56 91 GLY A CA 1
ATOM 723 C C . GLY A 1 91 ? 0.700 7.767 -16.445 1.00 95.56 91 GLY A C 1
ATOM 724 O O . GLY A 1 91 ? -0.244 7.399 -15.751 1.00 95.56 91 GLY A O 1
ATOM 725 N N . GLY A 1 92 ? 1.901 7.183 -16.369 1.00 95.44 92 GLY A N 1
ATOM 726 C CA . GLY A 1 92 ? 2.193 6.028 -15.513 1.00 95.44 92 GLY A CA 1
ATOM 727 C C . GLY A 1 92 ? 2.014 6.338 -14.036 1.00 95.44 92 GLY A C 1
ATOM 728 O O . GLY A 1 92 ? 1.351 5.586 -13.335 1.00 95.44 92 GLY A O 1
ATOM 729 N N . TYR A 1 93 ? 2.480 7.505 -13.586 1.00 96.69 93 TYR A N 1
ATOM 730 C CA . TYR A 1 93 ? 2.266 7.953 -12.208 1.00 96.69 93 TYR A CA 1
ATOM 731 C C . TYR A 1 93 ? 0.775 7.996 -11.836 1.00 96.69 93 TYR A C 1
ATOM 733 O O . TYR A 1 93 ? 0.372 7.436 -10.822 1.00 96.69 93 TYR A O 1
ATOM 741 N N . SER A 1 94 ? -0.075 8.574 -12.693 1.00 97.38 94 SER A N 1
ATOM 742 C CA . SER A 1 94 ? -1.523 8.618 -12.448 1.00 97.38 94 SER A CA 1
ATOM 743 C C . SER A 1 94 ? -2.157 7.227 -12.394 1.00 97.38 94 SER A C 1
ATOM 745 O O . SER A 1 94 ? -3.031 7.001 -11.559 1.00 97.38 94 SER A O 1
ATOM 747 N N . ARG A 1 95 ? -1.715 6.288 -13.243 1.00 97.88 95 ARG A N 1
ATOM 748 C CA . ARG A 1 95 ? -2.187 4.893 -13.205 1.00 97.88 95 ARG A CA 1
ATOM 749 C C . ARG A 1 95 ? -1.761 4.184 -11.922 1.00 97.88 95 ARG A C 1
ATOM 751 O O . ARG A 1 95 ? -2.595 3.537 -11.298 1.00 97.88 95 ARG A O 1
ATOM 758 N N . ILE A 1 96 ? -0.514 4.370 -11.488 1.00 98.19 96 ILE A N 1
ATOM 759 C CA . ILE A 1 96 ? -0.004 3.832 -10.219 1.00 98.19 96 ILE A CA 1
ATOM 760 C C . ILE A 1 96 ? -0.841 4.352 -9.046 1.00 98.19 96 ILE A C 1
ATOM 762 O O . ILE A 1 96 ? -1.319 3.556 -8.240 1.00 98.19 96 ILE A O 1
ATOM 766 N N . CYS A 1 97 ? -1.071 5.669 -8.969 1.00 98.12 97 CYS A N 1
ATOM 767 C CA . CYS A 1 97 ? -1.911 6.252 -7.924 1.00 98.12 97 CYS A CA 1
ATOM 768 C C . CYS A 1 97 ? -3.321 5.654 -7.941 1.00 98.12 97 CYS A C 1
ATOM 770 O O . CYS A 1 97 ? -3.830 5.274 -6.893 1.00 98.12 97 CYS A O 1
ATOM 772 N N . HIS A 1 98 ? -3.936 5.519 -9.119 1.00 98.25 98 HIS A N 1
ATOM 773 C CA . HIS A 1 98 ? -5.278 4.954 -9.242 1.00 98.25 98 HIS A CA 1
ATOM 774 C C . HIS A 1 98 ? -5.366 3.508 -8.732 1.00 98.25 98 HIS A C 1
ATOM 776 O O . HIS A 1 98 ? -6.244 3.207 -7.924 1.00 98.25 98 HIS A O 1
ATOM 782 N N . LEU A 1 99 ? -4.436 2.644 -9.157 1.00 98.25 99 LEU A N 1
ATOM 783 C CA . LEU A 1 99 ? -4.356 1.245 -8.718 1.00 98.25 99 LEU A CA 1
ATOM 784 C C . LEU A 1 99 ? -4.130 1.143 -7.207 1.00 98.25 99 LEU A C 1
ATOM 786 O O . LEU A 1 99 ? -4.743 0.326 -6.523 1.00 98.25 99 LEU A O 1
ATOM 790 N N . CYS A 1 100 ? -3.273 2.008 -6.672 1.00 97.69 100 CYS A N 1
ATOM 791 C CA . CYS A 1 100 ? -2.975 2.026 -5.251 1.00 97.69 100 CYS A CA 1
ATOM 792 C C . CYS A 1 100 ? -4.196 2.449 -4.416 1.00 97.69 100 CYS A C 1
ATOM 794 O O . CYS A 1 100 ? -4.539 1.816 -3.417 1.00 97.69 100 CYS A O 1
ATOM 796 N N . GLU A 1 101 ? -4.903 3.493 -4.855 1.00 98.12 101 GLU A N 1
ATOM 797 C CA . GLU A 1 101 ? -6.150 3.928 -4.227 1.00 98.12 101 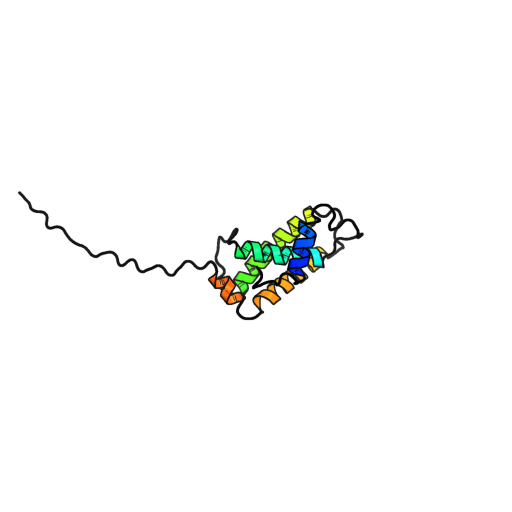GLU A CA 1
ATOM 798 C C . GLU A 1 101 ? -7.239 2.861 -4.290 1.00 98.12 101 GLU A C 1
ATOM 800 O O . GLU A 1 101 ? -8.043 2.759 -3.367 1.00 98.12 101 GLU A O 1
ATOM 805 N N . GLU A 1 102 ? -7.305 2.110 -5.387 1.00 98.31 102 GLU A N 1
ATOM 806 C CA . GLU A 1 102 ? -8.242 1.004 -5.551 1.00 98.31 102 GLU A CA 1
ATOM 807 C C . GLU A 1 102 ? -7.949 -0.120 -4.557 1.00 98.31 102 GLU A C 1
ATOM 809 O O . GLU A 1 102 ? -8.858 -0.534 -3.842 1.00 98.31 102 GLU A O 1
ATOM 814 N N . SER A 1 103 ? -6.687 -0.535 -4.424 1.00 97.81 103 SER A N 1
ATOM 815 C CA . SER A 1 103 ? -6.274 -1.519 -3.417 1.00 97.81 103 SER A CA 1
ATOM 816 C C . SER A 1 103 ? -6.626 -1.062 -1.994 1.00 97.81 103 SER A C 1
ATOM 818 O O . SER A 1 103 ? -7.273 -1.796 -1.243 1.00 97.81 103 SER A O 1
ATOM 820 N N . ILE A 1 104 ? -6.318 0.193 -1.643 1.00 98.12 104 ILE A N 1
ATOM 821 C CA . ILE A 1 104 ? -6.685 0.771 -0.340 1.00 98.12 104 ILE A CA 1
ATOM 822 C C . ILE A 1 104 ? -8.202 0.732 -0.131 1.00 98.12 104 ILE A C 1
ATOM 824 O O . ILE A 1 104 ? -8.662 0.309 0.929 1.00 98.12 104 ILE A O 1
ATOM 828 N N . ARG A 1 105 ? -8.992 1.160 -1.125 1.00 98.19 105 ARG A N 1
ATOM 829 C CA . ARG A 1 105 ? -10.460 1.120 -1.045 1.00 98.19 105 ARG A CA 1
ATOM 830 C C . ARG A 1 105 ? -10.959 -0.301 -0.812 1.00 98.19 105 ARG A C 1
ATOM 832 O O . ARG A 1 105 ? -11.737 -0.502 0.113 1.00 98.19 105 ARG A O 1
ATOM 839 N N . ASN A 1 106 ? -10.442 -1.274 -1.557 1.00 97.81 106 ASN A N 1
ATOM 840 C CA . ASN A 1 106 ? -10.820 -2.678 -1.417 1.00 97.81 106 ASN A CA 1
ATOM 841 C C . ASN A 1 106 ? -10.543 -3.207 -0.004 1.00 97.81 106 ASN A C 1
ATOM 843 O O . ASN A 1 106 ? -11.410 -3.848 0.590 1.00 97.81 106 ASN A O 1
ATOM 847 N N . VAL A 1 107 ? -9.381 -2.891 0.578 1.00 97.44 107 VAL A N 1
ATOM 848 C CA . VAL A 1 107 ? -9.063 -3.276 1.964 1.00 97.44 107 VAL A CA 1
ATOM 849 C C . VAL A 1 107 ? -10.038 -2.640 2.951 1.00 97.44 107 VAL A C 1
ATOM 851 O O . VAL A 1 107 ? -10.532 -3.329 3.843 1.00 97.44 107 VAL A O 1
ATOM 854 N N . LEU A 1 108 ? -10.335 -1.346 2.798 1.00 97.62 108 LEU A N 1
ATOM 855 C CA . LEU A 1 108 ? -11.241 -0.623 3.695 1.00 97.62 108 LEU A CA 1
ATOM 856 C C . LEU A 1 108 ? -12.697 -1.088 3.586 1.00 97.62 108 LEU A C 1
ATOM 858 O O . LEU A 1 108 ? -13.407 -1.057 4.590 1.00 97.62 108 LEU A O 1
ATOM 862 N N . ASP A 1 109 ? -13.122 -1.507 2.396 1.00 97.44 109 ASP A N 1
ATOM 863 C CA . ASP A 1 109 ? -14.493 -1.943 2.111 1.00 97.44 109 ASP A CA 1
ATOM 864 C C . ASP A 1 109 ? -14.719 -3.433 2.423 1.00 97.44 109 ASP A C 1
ATOM 866 O O . ASP A 1 109 ? -15.852 -3.913 2.418 1.00 97.44 109 ASP A O 1
ATOM 870 N N . THR A 1 110 ? -13.653 -4.172 2.742 1.00 96.94 110 THR A N 1
ATOM 871 C CA . THR A 1 110 ? -13.734 -5.583 3.124 1.00 96.94 110 THR A CA 1
ATOM 872 C C . THR A 1 110 ? -14.068 -5.735 4.610 1.00 96.94 110 THR A C 1
ATOM 874 O O . THR A 1 110 ? -13.277 -5.377 5.484 1.00 96.94 110 THR A O 1
ATOM 877 N N . GLY A 1 111 ? -15.225 -6.333 4.905 1.00 94.88 111 GLY A N 1
ATOM 878 C CA . GLY A 1 111 ? -15.624 -6.703 6.266 1.00 94.88 111 GLY A CA 1
ATOM 879 C C . GLY A 1 111 ? -15.670 -5.512 7.231 1.00 94.88 111 GLY A C 1
ATOM 880 O O . GLY A 1 111 ? -16.255 -4.474 6.934 1.00 94.88 111 GLY A O 1
ATOM 881 N N . ASP A 1 112 ? -15.056 -5.669 8.404 1.00 95.56 112 ASP A N 1
ATOM 882 C CA . ASP A 1 112 ? -14.960 -4.652 9.459 1.00 95.56 112 ASP A CA 1
ATOM 883 C C . ASP A 1 112 ? -13.588 -3.947 9.489 1.00 95.56 112 ASP A C 1
ATOM 885 O O . ASP A 1 112 ? -13.219 -3.319 10.490 1.00 95.56 112 ASP A O 1
ATOM 889 N N . ASN A 1 113 ? -12.814 -4.033 8.400 1.00 97.00 113 ASN A N 1
ATOM 890 C CA . ASN A 1 113 ? -11.439 -3.537 8.352 1.00 97.00 113 ASN A CA 1
ATOM 891 C C . ASN A 1 113 ? -11.343 -2.043 8.659 1.00 97.00 113 ASN A C 1
ATOM 893 O O . ASN A 1 113 ? -10.515 -1.644 9.477 1.00 97.00 113 ASN A O 1
ATOM 897 N N . ALA A 1 114 ? -12.205 -1.211 8.065 1.00 96.81 114 ALA A N 1
ATOM 898 C CA . ALA A 1 114 ? -12.199 0.225 8.338 1.00 96.81 114 ALA A CA 1
ATOM 899 C C . ALA A 1 114 ? -12.460 0.535 9.822 1.00 96.81 114 ALA A C 1
ATOM 901 O O . ALA A 1 114 ? -11.774 1.375 10.402 1.00 96.81 114 ALA A O 1
ATOM 902 N N . ALA A 1 115 ? -13.415 -0.154 10.455 1.00 95.81 115 ALA A N 1
ATOM 903 C CA . ALA A 1 115 ? -13.713 0.029 11.875 1.00 95.81 115 ALA A CA 1
ATOM 904 C C . ALA A 1 115 ? -12.539 -0.420 12.759 1.00 95.81 115 ALA A C 1
ATOM 906 O O . ALA A 1 115 ? -12.160 0.289 13.690 1.00 95.81 115 ALA A O 1
ATOM 907 N N . THR A 1 116 ? -11.924 -1.553 12.419 1.00 96.06 116 THR A N 1
ATOM 908 C CA . THR A 1 116 ? -10.747 -2.086 13.115 1.00 96.06 116 THR A CA 1
ATOM 909 C C . THR A 1 116 ? -9.562 -1.126 13.030 1.00 96.06 116 THR A C 1
ATOM 911 O O . THR A 1 116 ? -8.957 -0.803 14.049 1.00 96.06 116 THR A O 1
ATOM 914 N N . LEU A 1 117 ? -9.251 -0.626 11.833 1.00 95.31 117 LEU A N 1
ATOM 915 C CA . LEU A 1 117 ? -8.151 0.315 11.614 1.00 95.31 117 LEU A CA 1
ATOM 916 C C . LEU A 1 117 ? -8.388 1.639 12.351 1.00 95.31 117 LEU A C 1
ATOM 918 O O . LEU A 1 117 ? -7.470 2.159 12.975 1.00 95.31 117 LEU A O 1
ATOM 922 N N . LEU A 1 118 ? -9.622 2.154 12.351 1.00 94.94 118 LEU A N 1
ATOM 923 C CA . LEU A 1 118 ? -9.981 3.358 13.111 1.00 94.94 118 LEU A CA 1
ATOM 924 C C . LEU A 1 118 ? -9.840 3.171 14.626 1.00 94.94 118 LEU A C 1
ATOM 926 O O . LEU A 1 118 ? -9.540 4.135 15.329 1.00 94.94 118 LEU A O 1
ATOM 930 N N . ALA A 1 119 ? -10.091 1.965 15.134 1.00 93.12 119 ALA A N 1
ATOM 931 C CA . ALA A 1 119 ? -9.959 1.651 16.551 1.00 93.12 119 ALA A CA 1
ATOM 932 C C . ALA A 1 119 ? -8.501 1.433 16.984 1.00 93.12 119 ALA A C 1
ATOM 934 O O . ALA A 1 119 ? -8.195 1.645 18.154 1.00 93.12 119 ALA A O 1
ATOM 935 N N . LEU A 1 120 ? -7.614 1.059 16.054 1.00 91.81 120 LEU A N 1
ATOM 936 C CA . LEU A 1 120 ? -6.251 0.600 16.336 1.00 91.81 120 LEU A CA 1
ATOM 937 C C . LEU A 1 120 ? -5.425 1.584 17.173 1.00 91.81 120 LEU A C 1
ATOM 939 O O . LEU A 1 120 ? -4.754 1.170 18.111 1.00 91.81 120 LEU A O 1
ATOM 943 N N . HIS A 1 121 ? -5.502 2.876 16.852 1.00 88.31 121 HIS A N 1
ATOM 944 C CA . HIS A 1 121 ? -4.698 3.913 17.516 1.00 88.31 121 HIS A CA 1
ATOM 945 C C . HIS A 1 121 ? -5.529 4.831 18.412 1.00 88.31 121 HIS A C 1
ATOM 947 O O . HIS A 1 121 ? -5.080 5.916 18.785 1.00 88.31 121 HIS A O 1
ATOM 953 N N . ARG A 1 122 ? -6.778 4.457 18.731 1.00 85.75 122 ARG A N 1
ATOM 954 C CA . ARG A 1 122 ? -7.576 5.253 19.668 1.00 85.75 122 ARG A CA 1
ATOM 955 C C . ARG A 1 122 ? -6.941 5.164 21.054 1.00 85.75 122 ARG A C 1
ATOM 957 O O . ARG A 1 122 ? -6.670 4.054 21.510 1.00 85.75 122 ARG A O 1
ATOM 964 N N . PRO A 1 123 ? -6.734 6.300 21.743 1.00 77.62 123 PRO A N 1
ATOM 965 C CA . PRO A 1 123 ? -6.323 6.248 23.132 1.00 77.62 123 PRO A CA 1
ATOM 966 C C . PRO A 1 123 ? -7.382 5.476 23.931 1.00 77.62 123 PRO A C 1
ATOM 968 O O . PRO A 1 123 ? -8.578 5.592 23.623 1.00 77.62 123 PRO A O 1
ATOM 971 N N . PRO A 1 124 ? -6.970 4.683 24.936 1.00 74.06 124 PRO A N 1
ATOM 972 C CA . PRO A 1 124 ? -7.922 4.053 25.832 1.00 74.06 124 PRO A CA 1
ATOM 973 C C . PRO A 1 124 ? -8.824 5.138 26.433 1.00 74.06 124 PRO A C 1
ATOM 975 O O . PRO A 1 124 ? -8.360 6.265 26.653 1.00 74.06 124 PRO A O 1
ATOM 978 N N . PRO A 1 125 ? -10.117 4.841 26.657 1.00 72.00 125 PRO A N 1
ATOM 979 C CA . PRO A 1 125 ? -10.994 5.779 27.337 1.00 72.00 125 PRO A CA 1
ATOM 980 C C . PRO A 1 125 ? -10.308 6.177 28.638 1.00 72.00 125 PRO A C 1
ATOM 982 O O . PRO A 1 125 ? -9.863 5.301 29.377 1.00 72.00 125 PRO A O 1
ATOM 985 N N . ALA A 1 126 ? -10.165 7.486 28.865 1.00 68.88 126 ALA A N 1
ATOM 986 C CA . ALA A 1 126 ? -9.571 7.990 30.089 1.00 68.88 126 ALA A CA 1
ATOM 987 C C . ALA A 1 126 ? -10.306 7.324 31.252 1.00 68.88 126 ALA A C 1
ATOM 989 O O . ALA A 1 126 ? -11.506 7.555 31.446 1.00 68.88 126 ALA A O 1
ATOM 990 N N . GLU A 1 127 ? -9.609 6.446 31.977 1.00 62.00 127 GLU A N 1
ATOM 991 C CA . GLU A 1 127 ? -10.098 5.986 33.261 1.00 62.00 127 GLU A CA 1
ATOM 992 C C . GLU A 1 127 ? -10.413 7.260 34.032 1.00 62.00 127 GLU A C 1
ATOM 994 O O . GLU A 1 127 ? -9.570 8.155 34.139 1.00 62.00 127 GLU A O 1
ATOM 999 N N . HIS A 1 128 ? -11.666 7.401 34.463 1.00 54.66 128 HIS A N 1
ATOM 1000 C CA . HIS A 1 128 ? -12.029 8.466 35.375 1.00 54.66 128 HIS A CA 1
ATOM 1001 C C . HIS A 1 128 ? -11.204 8.220 36.634 1.00 54.66 128 HIS A C 1
ATOM 1003 O O . HIS A 1 128 ? -11.607 7.457 37.509 1.00 54.66 128 HIS A O 1
ATOM 1009 N N . HIS A 1 129 ? -10.023 8.829 36.702 1.00 50.31 129 HIS A N 1
ATOM 1010 C CA . HIS A 1 129 ? -9.295 8.996 37.935 1.00 50.31 129 HIS A CA 1
ATOM 1011 C C . HIS A 1 129 ? -10.182 9.918 38.758 1.00 50.31 129 HIS A C 1
ATOM 1013 O O . HIS A 1 129 ? -10.155 11.139 38.599 1.00 50.31 129 HIS A O 1
ATOM 1019 N N . VAL A 1 130 ? -11.087 9.310 39.526 1.00 57.16 130 VAL A N 1
ATOM 1020 C CA . VAL A 1 130 ? -11.869 10.006 40.534 1.00 57.16 130 VAL A CA 1
ATOM 1021 C C . VAL A 1 130 ? -10.810 10.684 41.396 1.00 57.16 130 VAL A C 1
ATOM 1023 O O . VAL A 1 130 ? -9.995 9.969 41.981 1.00 57.16 130 VAL A O 1
ATOM 1026 N N . PRO A 1 131 ? -10.717 12.024 41.413 1.00 50.16 131 PRO A N 1
ATOM 1027 C CA . PRO A 1 131 ? -9.769 12.679 42.288 1.00 50.16 131 PRO A CA 1
ATOM 1028 C C . PRO A 1 131 ? -10.156 12.234 43.690 1.00 50.16 131 PRO A C 1
ATOM 1030 O O . PRO A 1 131 ? -11.293 12.473 44.107 1.00 50.16 131 PRO A O 1
ATOM 1033 N N . GLU A 1 132 ? -9.262 11.523 44.378 1.00 55.12 132 GLU A N 1
ATOM 1034 C CA . GLU A 1 132 ? -9.483 11.171 45.770 1.00 55.12 132 GLU A CA 1
ATOM 1035 C C . GLU A 1 132 ? -9.750 12.472 46.524 1.00 55.12 132 GLU A C 1
ATOM 1037 O O . GLU A 1 132 ? -8.931 13.388 46.624 1.00 55.12 132 GLU A O 1
ATOM 1042 N N . HIS A 1 133 ? -11.000 12.566 46.938 1.00 52.25 133 HIS A N 1
ATOM 1043 C CA . HIS A 1 133 ? -11.621 13.685 47.591 1.00 52.25 133 HIS A CA 1
ATOM 1044 C C . HIS A 1 133 ? -10.823 14.023 48.857 1.00 52.25 133 HIS A C 1
ATOM 1046 O O . HIS A 1 133 ? -10.686 13.184 49.741 1.00 52.25 133 HIS A O 1
ATOM 1052 N N . LEU A 1 134 ? -10.324 15.258 48.947 1.00 56.41 134 LEU A N 1
ATOM 1053 C CA . LEU A 1 134 ? -10.247 16.063 50.172 1.00 56.41 134 LEU A CA 1
ATOM 1054 C C . LEU A 1 134 ? -10.270 15.266 51.499 1.00 56.41 134 LEU A C 1
ATOM 1056 O O . LEU A 1 134 ? -11.265 15.309 52.222 1.00 56.41 134 LEU A O 1
ATOM 1060 N N . SER A 1 135 ? -9.174 14.611 51.893 1.00 52.88 135 SER A N 1
ATOM 1061 C CA . SER A 1 135 ? -8.975 14.261 53.306 1.00 52.88 135 SER A CA 1
ATOM 1062 C C . SER A 1 135 ? -8.233 15.414 53.982 1.00 52.88 135 SER A C 1
ATOM 1064 O O . SER A 1 135 ? -7.011 15.390 54.161 1.00 52.88 135 SER A O 1
ATOM 1066 N N . GLY A 1 136 ? -8.978 16.477 54.293 1.00 51.84 136 GLY A N 1
ATOM 1067 C CA . GLY A 1 136 ? -8.489 17.586 55.103 1.00 51.84 136 GLY A CA 1
ATOM 1068 C C . GLY A 1 136 ? -7.929 17.056 56.421 1.00 51.84 136 GLY A C 1
ATOM 1069 O O . GLY A 1 136 ? -8.665 16.545 57.262 1.00 51.84 136 GLY A O 1
ATOM 1070 N N . ARG A 1 137 ? -6.611 17.159 56.603 1.00 58.31 137 ARG A N 1
ATOM 1071 C CA . ARG A 1 137 ? -5.990 16.962 57.914 1.00 58.31 137 ARG A CA 1
ATOM 1072 C C . ARG A 1 137 ? -6.384 18.152 58.794 1.00 58.31 137 ARG A C 1
ATOM 1074 O O . ARG A 1 137 ? -6.128 19.284 58.382 1.00 58.31 137 ARG A O 1
ATOM 1081 N N . PRO A 1 138 ? -6.970 17.954 59.987 1.00 57.25 138 PRO A N 1
ATOM 1082 C CA . PRO A 1 138 ? -7.168 19.061 60.905 1.00 57.25 138 PRO A CA 1
ATOM 1083 C C . PRO A 1 138 ? -5.796 19.534 61.401 1.00 57.25 138 PRO A C 1
ATOM 1085 O O . PRO A 1 138 ? -5.015 18.756 61.953 1.00 57.25 138 PRO A O 1
ATOM 1088 N N . ILE A 1 139 ? -5.495 20.813 61.176 1.00 63.06 139 ILE A N 1
ATOM 1089 C CA . ILE A 1 139 ? -4.326 21.487 61.742 1.00 63.06 139 ILE A CA 1
ATOM 1090 C C . ILE A 1 139 ? -4.561 21.590 63.252 1.00 63.06 139 ILE A C 1
ATOM 1092 O O . ILE A 1 139 ? -5.469 22.288 63.698 1.00 63.06 139 ILE A O 1
ATOM 1096 N N . ARG A 1 140 ? -3.763 20.870 64.047 1.00 51.03 140 ARG A N 1
ATOM 1097 C CA . ARG A 1 140 ? -3.663 21.105 65.492 1.00 51.03 140 ARG A CA 1
ATOM 1098 C C . ARG A 1 140 ? -2.760 22.313 65.712 1.00 51.03 140 ARG A C 1
ATOM 1100 O O . ARG A 1 140 ? -1.550 22.212 65.529 1.00 51.03 140 ARG A O 1
ATOM 1107 N N . THR A 1 141 ? -3.359 23.434 66.086 1.00 51.59 141 THR A N 1
ATOM 1108 C CA . THR A 1 141 ? -2.64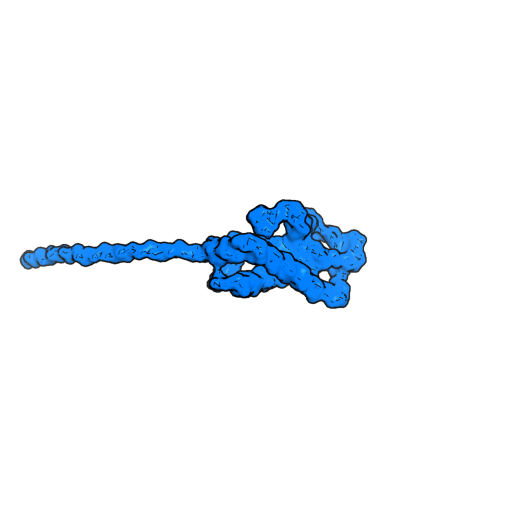2 24.593 66.623 1.00 51.59 141 THR A CA 1
ATOM 1109 C C . THR A 1 141 ? -2.190 24.272 68.048 1.00 51.59 141 THR A C 1
ATOM 1111 O O . THR A 1 141 ? -2.982 23.750 68.837 1.00 51.59 141 THR A O 1
ATOM 1114 N N . ILE A 1 142 ? -0.915 24.533 68.333 1.00 61.94 142 ILE A N 1
ATOM 1115 C CA . ILE A 1 142 ? -0.286 24.496 69.664 1.00 61.94 142 ILE A CA 1
ATOM 1116 C C . ILE A 1 142 ? -0.351 25.883 70.290 1.00 61.94 142 ILE A C 1
ATOM 1118 O O . ILE A 1 142 ? -0.220 26.859 69.516 1.00 61.94 142 ILE A O 1
#

Foldseek 3Di:
DCVLANCPHLLNVLLCLCVVCVQCSQPVDLARDLSSLLSPLLNQLVVCLLVVHPCPDQQPDLVSSLVSSLVSSLVSSCVSQVSDPHDHDVCSSVVSSVSNSVSSVVSCPPDCRSVCSSVSPDDDDPDPPPPPDDPDDDDDDD

Sequence (142 aa):
MDRFLAPQSPEARAHSHVTENFYDWDVEAAYPNEAIIAGCASYQALDRYLNGADIMIMPQSRKGLESVLRRYSYDAIHNIIAKSRNSLRSGGYSRICHLCEESIRNVLDTGDNAATLLALHRPPPAEHHVPEHLSGRPIRTI

pLDDT: mean 88.14, std 13.36, range [50.16, 98.31]

Secondary structure (DSSP, 8-state):
-TTTS-TTSHHHHHHHHHHHTTTTTTSSSSS--HHHHHHHHHHHHHHHHHTTTT-SS---SHHHHHHHHHHHHHHHHHHHHTT-SSPPPTTHHHHHHHHHHHHHHHHHHSTTHHHHHHHHTPPPP-----------------

Organism: NCBI:txid135208

Radius of gyration: 22.61 Å; chains: 1; bounding box: 34×39×90 Å